Protein AF-A0A9E3X719-F1 (afdb_monomer)

Solvent-accessible surface area (backbone atoms only — not comparable to full-atom values): 7844 Å² total; per-residue (Å²): 136,85,79,84,73,77,93,54,95,76,84,86,70,83,66,86,71,66,89,87,54,53,45,69,56,48,31,53,36,50,44,72,42,46,66,85,42,54,70,60,51,52,53,52,46,70,30,69,60,45,81,43,77,72,56,44,73,46,47,64,95,74,64,54,69,56,98,89,35,47,75,89,34,65,38,70,50,57,53,50,29,50,51,50,52,47,58,76,64,28,88,38,48,78,41,71,63,77,95,73,57,61,52,8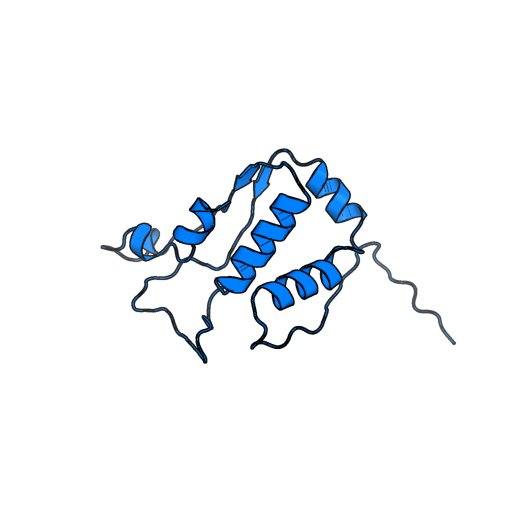0,79,36,87,96,51,48,66,86,54,20,47,68,50,61,69,61,63,73,76,111

Structure (mmCIF, N/CA/C/O backbone):
data_AF-A0A9E3X719-F1
#
_entry.id   AF-A0A9E3X719-F1
#
loop_
_atom_site.group_PDB
_atom_site.id
_atom_site.type_symbol
_atom_site.label_atom_id
_atom_site.label_alt_id
_atom_site.label_comp_id
_atom_site.label_asym_id
_atom_site.label_entity_id
_atom_site.label_seq_id
_atom_site.pdbx_PDB_ins_code
_atom_site.Cartn_x
_atom_site.Cartn_y
_atom_site.Cartn_z
_atom_site.occupancy
_atom_site.B_iso_or_equiv
_atom_site.auth_seq_id
_atom_site.auth_comp_id
_atom_site.auth_asym_id
_atom_site.auth_atom_id
_atom_site.pdbx_PDB_model_num
ATOM 1 N N . MET A 1 1 ? 3.246 -30.044 30.472 1.00 47.53 1 MET A N 1
ATOM 2 C CA . MET A 1 1 ? 3.113 -29.215 29.255 1.00 47.53 1 MET A CA 1
ATOM 3 C C . MET A 1 1 ? 3.290 -27.766 29.660 1.00 47.53 1 MET A C 1
ATOM 5 O O . MET A 1 1 ? 2.472 -27.260 30.415 1.00 47.53 1 MET A O 1
ATOM 9 N N . THR A 1 2 ? 4.385 -27.132 29.256 1.00 50.25 2 THR A N 1
ATOM 10 C CA . THR A 1 2 ? 4.694 -25.742 29.618 1.00 50.25 2 THR A CA 1
ATOM 11 C C . THR A 1 2 ? 4.002 -24.821 28.620 1.00 50.25 2 THR A C 1
ATOM 13 O O . THR A 1 2 ? 4.319 -24.842 27.433 1.00 50.25 2 THR A O 1
ATOM 16 N N . THR A 1 3 ? 3.016 -24.053 29.071 1.00 57.91 3 THR A N 1
ATOM 17 C CA . THR A 1 3 ? 2.327 -23.066 28.235 1.00 57.91 3 THR A CA 1
ATOM 18 C C . THR A 1 3 ? 3.266 -21.896 27.961 1.00 57.91 3 THR A C 1
ATOM 20 O O . THR A 1 3 ? 3.733 -21.241 28.892 1.00 57.91 3 THR A O 1
ATOM 23 N N . TYR A 1 4 ? 3.560 -21.638 26.687 1.00 75.88 4 TYR A N 1
ATOM 24 C CA . TYR A 1 4 ? 4.275 -20.437 26.270 1.00 75.88 4 TYR A CA 1
ATOM 25 C C . TYR A 1 4 ? 3.383 -19.217 26.507 1.00 75.88 4 TYR A C 1
ATOM 27 O O . TYR A 1 4 ? 2.348 -19.065 25.860 1.00 75.88 4 TYR A O 1
ATOM 35 N N . THR A 1 5 ? 3.794 -18.346 27.424 1.00 68.94 5 THR A N 1
ATOM 36 C CA . THR A 1 5 ? 3.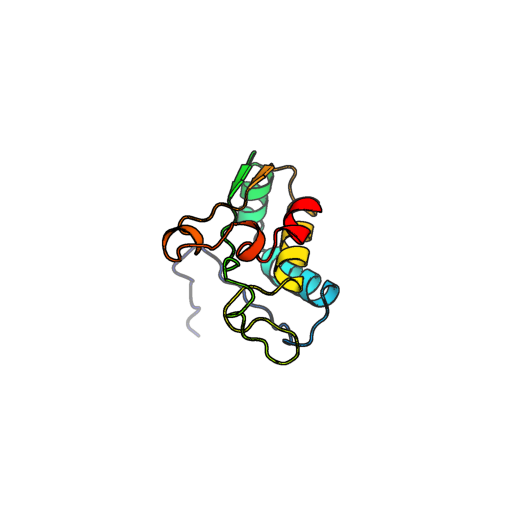186 -17.026 27.595 1.00 68.94 5 THR A CA 1
ATOM 37 C C . THR A 1 5 ? 3.938 -16.044 26.694 1.00 68.94 5 THR A C 1
ATOM 39 O O . THR A 1 5 ? 5.138 -15.836 26.907 1.00 68.94 5 THR A O 1
ATOM 42 N N . PRO A 1 6 ? 3.292 -15.439 25.682 1.00 66.94 6 PRO A N 1
ATOM 43 C CA . PRO A 1 6 ? 3.941 -14.439 24.845 1.00 66.94 6 PRO A CA 1
ATOM 44 C C . PRO A 1 6 ? 4.441 -13.276 25.707 1.00 66.94 6 PRO A C 1
ATOM 46 O O . PRO A 1 6 ? 3.675 -12.677 26.458 1.00 66.94 6 PRO A O 1
ATOM 49 N N . LYS A 1 7 ? 5.731 -12.942 25.595 1.00 72.94 7 LYS A N 1
ATOM 50 C CA . LYS A 1 7 ? 6.353 -11.830 26.341 1.00 72.94 7 LYS A CA 1
ATOM 51 C C . LYS A 1 7 ? 5.880 -10.442 25.891 1.00 72.94 7 LYS A C 1
ATOM 53 O O . LYS A 1 7 ? 6.175 -9.463 26.567 1.00 72.94 7 LYS A O 1
ATOM 58 N N . SER A 1 8 ? 5.203 -10.338 24.748 1.00 77.94 8 SER A N 1
ATOM 59 C CA . SER A 1 8 ? 4.798 -9.066 24.154 1.00 77.94 8 SER A CA 1
ATOM 60 C C . SER A 1 8 ? 3.289 -9.025 23.907 1.00 77.94 8 SER A C 1
ATOM 62 O O . SER A 1 8 ? 2.745 -10.014 23.413 1.00 77.94 8 SER A O 1
ATOM 64 N N . PRO A 1 9 ? 2.615 -7.890 24.182 1.00 79.12 9 PRO A N 1
ATOM 65 C CA . PRO A 1 9 ? 1.221 -7.694 23.790 1.00 79.12 9 PRO A CA 1
ATOM 66 C C . PRO A 1 9 ? 1.056 -7.527 22.269 1.00 79.12 9 PRO A C 1
ATOM 68 O O . PRO A 1 9 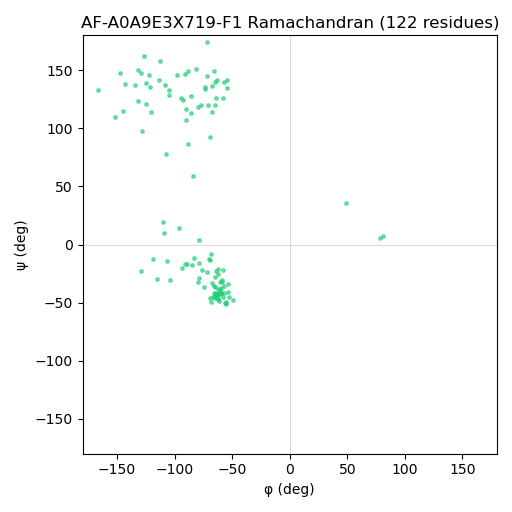? -0.066 -7.586 21.763 1.00 79.12 9 PRO A O 1
ATOM 71 N N . TYR A 1 10 ? 2.151 -7.320 21.525 1.00 81.75 10 TYR A N 1
ATOM 72 C CA . TYR A 1 10 ? 2.107 -7.149 20.078 1.00 81.75 10 TYR A CA 1
ATOM 73 C C . TYR A 1 10 ? 1.835 -8.475 19.366 1.00 81.75 10 TYR A C 1
ATOM 75 O O . TYR A 1 10 ? 2.428 -9.511 19.667 1.00 81.75 10 TYR A O 1
ATOM 83 N N . LYS A 1 11 ? 0.937 -8.423 18.380 1.00 82.94 11 LYS A N 1
ATOM 84 C CA . LYS A 1 11 ? 0.525 -9.577 17.579 1.00 82.94 11 LYS A CA 1
ATOM 85 C C . LYS A 1 11 ? 1.162 -9.496 16.200 1.00 82.94 11 LYS A C 1
ATOM 87 O O . LYS A 1 11 ? 1.017 -8.492 15.509 1.00 82.94 11 LYS A O 1
ATOM 92 N N . VAL A 1 12 ? 1.804 -10.583 15.783 1.00 86.94 12 VAL A N 1
ATOM 93 C CA . VAL A 1 12 ? 2.247 -10.785 14.400 1.00 86.94 12 VAL A CA 1
ATOM 94 C C . VAL A 1 12 ? 1.306 -11.786 13.754 1.00 86.94 12 VAL A C 1
ATOM 96 O O . VAL A 1 12 ? 0.977 -12.812 14.350 1.00 86.94 12 VAL A O 1
ATOM 99 N N . ARG A 1 13 ? 0.843 -11.480 12.543 1.00 92.06 13 ARG A N 1
ATOM 100 C CA . ARG A 1 13 ? -0.028 -12.365 11.774 1.00 92.06 13 ARG A CA 1
ATOM 101 C C . ARG A 1 13 ? 0.464 -12.440 10.342 1.00 92.06 13 ARG A C 1
ATOM 103 O O . ARG A 1 13 ? 0.801 -11.424 9.745 1.00 92.06 13 ARG A O 1
ATOM 110 N N . ALA A 1 14 ? 0.462 -13.651 9.814 1.00 94.06 14 ALA A N 1
ATOM 111 C CA . ALA A 1 14 ? 0.716 -13.940 8.418 1.00 94.06 14 ALA A CA 1
ATOM 112 C C . ALA A 1 14 ? -0.410 -14.840 7.914 1.00 94.06 14 ALA A C 1
ATOM 114 O O . ALA A 1 14 ? -0.972 -15.632 8.673 1.00 94.06 14 ALA A O 1
ATOM 115 N N . VAL A 1 15 ? -0.750 -14.697 6.641 1.00 96.88 15 VAL A N 1
ATOM 116 C CA . VAL A 1 15 ? -1.679 -15.587 5.952 1.00 96.88 15 VAL A CA 1
ATOM 117 C C . VAL A 1 15 ? -1.047 -15.993 4.636 1.00 96.88 15 VAL A C 1
ATOM 119 O O . VAL A 1 15 ? -0.289 -15.226 4.043 1.00 96.88 15 VAL A O 1
ATOM 122 N N . GLU A 1 16 ? -1.375 -17.188 4.170 1.00 97.31 16 GLU A N 1
ATOM 123 C CA . GLU A 1 16 ? -0.991 -17.604 2.832 1.00 97.31 16 GLU A CA 1
ATOM 124 C C . GLU A 1 16 ? -1.745 -16.776 1.777 1.00 97.31 16 GLU A C 1
ATOM 126 O O . GLU A 1 16 ? -2.954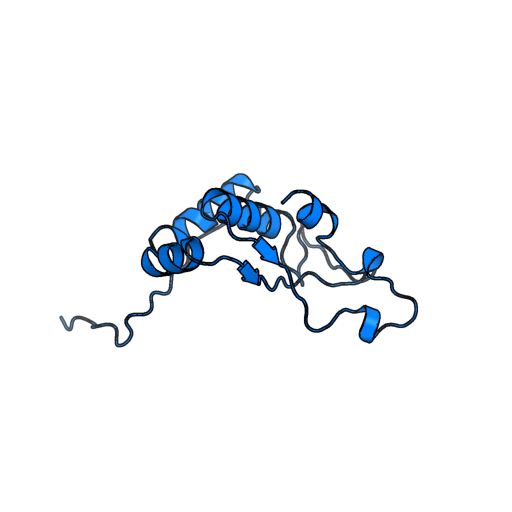 -16.527 1.889 1.00 97.31 16 GLU A O 1
ATOM 131 N N . CYS A 1 17 ? -1.015 -16.350 0.746 1.00 96.38 17 CYS A N 1
ATOM 132 C CA . CYS A 1 17 ? -1.550 -15.738 -0.462 1.00 96.38 17 CYS A CA 1
ATOM 133 C C . CYS A 1 17 ? -0.685 -16.173 -1.646 1.00 96.38 17 CYS A C 1
ATOM 135 O O . CYS A 1 17 ? 0.490 -15.817 -1.726 1.00 96.38 17 CYS A O 1
ATOM 137 N N . HIS A 1 18 ? -1.263 -16.935 -2.572 1.00 94.44 18 HIS A N 1
ATOM 138 C CA . HIS A 1 18 ? -0.537 -17.407 -3.745 1.00 94.44 18 HIS A CA 1
ATOM 139 C C . HIS A 1 18 ? -0.135 -16.221 -4.640 1.00 94.44 18 HIS A C 1
ATOM 141 O O . HIS A 1 18 ? -0.931 -15.305 -4.848 1.00 94.44 18 HIS A O 1
ATOM 147 N N . TYR A 1 19 ? 1.069 -16.224 -5.214 1.00 90.50 19 TYR A N 1
ATOM 148 C CA . TYR A 1 19 ? 1.580 -15.062 -5.961 1.00 90.50 19 TYR A CA 1
ATOM 149 C C . TYR A 1 19 ? 0.779 -14.751 -7.241 1.00 90.50 19 TYR A C 1
ATOM 151 O O . TYR A 1 19 ? 0.644 -13.592 -7.616 1.00 90.50 19 TYR A O 1
ATOM 159 N N . ARG A 1 20 ? 0.161 -15.771 -7.856 1.00 91.69 20 ARG A N 1
ATOM 160 C CA . ARG A 1 20 ? -0.754 -15.627 -9.012 1.00 91.69 20 ARG A CA 1
ATOM 161 C C . ARG A 1 20 ? -2.174 -15.164 -8.651 1.00 91.69 20 ARG A C 1
ATOM 163 O O . ARG A 1 20 ? -3.044 -15.127 -9.519 1.00 91.69 20 ARG A O 1
ATOM 170 N N . THR A 1 21 ? -2.440 -14.852 -7.384 1.00 94.62 21 THR A N 1
ATOM 171 C CA . THR A 1 21 ? -3.771 -14.416 -6.942 1.00 94.62 21 THR A CA 1
ATOM 172 C C . THR A 1 21 ? -4.159 -13.103 -7.626 1.00 94.62 21 THR A C 1
ATOM 174 O O . THR A 1 21 ? -3.330 -12.218 -7.859 1.00 94.62 21 THR A O 1
ATOM 177 N N . ASN A 1 22 ? -5.436 -12.979 -7.987 1.00 94.69 22 ASN A N 1
ATOM 178 C C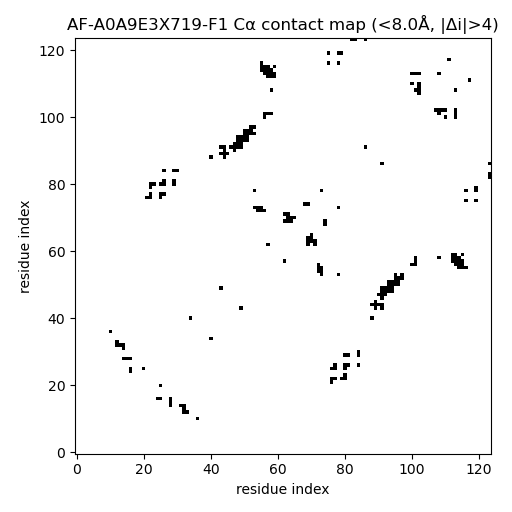A . ASN A 1 22 ? -5.973 -11.729 -8.509 1.00 94.69 22 ASN A CA 1
ATOM 179 C C . ASN A 1 22 ? -6.101 -10.672 -7.395 1.00 94.69 22 ASN A C 1
ATOM 181 O O . ASN A 1 22 ? -5.873 -10.935 -6.217 1.00 94.69 22 ASN A O 1
ATOM 185 N N . GLU A 1 23 ? -6.472 -9.453 -7.762 1.00 95.38 23 GLU A N 1
ATOM 186 C CA . GLU A 1 23 ? -6.585 -8.360 -6.797 1.00 95.38 23 GLU A CA 1
ATOM 187 C C . GLU A 1 23 ? -7.599 -8.632 -5.679 1.00 95.38 23 GLU A C 1
ATOM 189 O O . GLU A 1 23 ? -7.293 -8.391 -4.512 1.00 95.38 23 GLU A O 1
ATOM 194 N N . GLN A 1 24 ? -8.768 -9.198 -6.006 1.00 98.00 24 GLN A N 1
ATOM 195 C CA . GLN A 1 24 ? -9.783 -9.525 -5.002 1.00 98.00 24 GLN A CA 1
ATOM 196 C C . GLN A 1 24 ? -9.257 -10.544 -3.985 1.00 98.00 24 GLN A C 1
ATOM 198 O O . GLN A 1 24 ? -9.454 -10.375 -2.785 1.00 98.00 24 GLN A O 1
ATOM 203 N N . GLY A 1 25 ? -8.548 -11.581 -4.432 1.00 98.31 25 GLY A N 1
ATOM 204 C CA . GLY A 1 25 ? -7.967 -12.563 -3.523 1.00 98.31 25 GLY A CA 1
ATOM 205 C C . GLY A 1 25 ? -6.842 -11.982 -2.657 1.00 98.31 25 GLY A C 1
ATOM 206 O O . G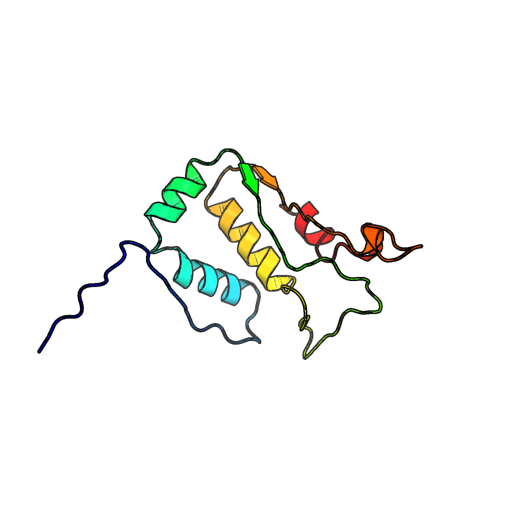LY A 1 25 ? -6.731 -12.362 -1.490 1.00 98.31 25 GLY A O 1
ATOM 207 N N . ILE A 1 26 ? -6.064 -11.020 -3.174 1.00 97.88 26 ILE A N 1
ATOM 208 C CA . ILE A 1 26 ? -5.088 -10.262 -2.371 1.00 97.88 26 ILE A CA 1
ATOM 209 C C . ILE A 1 26 ? -5.812 -9.419 -1.317 1.00 97.88 26 ILE A C 1
ATOM 211 O O . ILE A 1 26 ? -5.423 -9.449 -0.153 1.00 97.88 26 ILE A O 1
ATOM 215 N N . TYR A 1 27 ? -6.880 -8.709 -1.686 1.00 98.56 27 TYR A N 1
ATOM 216 C CA . TYR A 1 27 ? -7.700 -7.938 -0.749 1.00 98.56 27 TYR A CA 1
ATOM 217 C C . TYR A 1 27 ? -8.271 -8.825 0.370 1.00 98.56 27 TYR A C 1
ATOM 219 O O . TYR A 1 27 ? -8.144 -8.488 1.548 1.00 98.56 27 TYR A O 1
ATOM 227 N N . GLU A 1 28 ? -8.810 -10.002 0.037 1.00 98.62 28 GLU A N 1
ATOM 228 C CA . GLU A 1 28 ? -9.291 -10.940 1.056 1.00 98.62 28 GLU A CA 1
ATOM 229 C C . GLU A 1 28 ? -8.151 -11.480 1.928 1.00 98.62 28 GLU A C 1
ATOM 231 O O . GLU A 1 28 ? -8.336 -11.682 3.128 1.00 98.62 28 GLU A O 1
ATOM 236 N N . ALA A 1 29 ? -6.958 -11.705 1.369 1.00 98.50 29 ALA A N 1
ATOM 237 C CA . ALA A 1 29 ? -5.792 -12.092 2.160 1.00 98.50 29 ALA A CA 1
ATOM 238 C C . ALA A 1 29 ? -5.377 -10.980 3.134 1.00 98.50 29 ALA A C 1
ATOM 240 O O . ALA A 1 29 ? -5.179 -11.254 4.319 1.00 98.50 29 ALA A O 1
ATOM 241 N N . LEU A 1 30 ? -5.325 -9.726 2.675 1.00 98.06 30 LEU A N 1
ATOM 242 C CA . LEU A 1 30 ? -5.053 -8.570 3.528 1.00 98.06 30 LEU A CA 1
ATOM 243 C C . LEU A 1 30 ? -6.065 -8.500 4.673 1.00 98.06 30 LEU A C 1
ATOM 245 O O . LEU A 1 30 ? -5.655 -8.501 5.830 1.00 98.06 30 LEU A O 1
ATOM 249 N N . LYS A 1 31 ? -7.368 -8.583 4.381 1.00 98.12 31 LYS A N 1
ATOM 250 C CA . LYS A 1 31 ? -8.423 -8.634 5.407 1.00 98.12 31 LYS A CA 1
ATOM 251 C C . LYS A 1 31 ? -8.230 -9.761 6.402 1.00 98.12 31 LYS A C 1
ATOM 253 O O . LYS A 1 31 ? -8.179 -9.504 7.602 1.00 98.12 31 LYS A O 1
ATOM 258 N N . ARG A 1 32 ? -8.031 -11.000 5.939 1.00 97.75 32 ARG A N 1
ATOM 259 C CA . ARG A 1 32 ? -7.775 -12.139 6.836 1.00 97.75 32 ARG A CA 1
ATOM 260 C C . ARG A 1 32 ? -6.564 -11.905 7.731 1.00 97.75 32 ARG A C 1
ATOM 262 O O . ARG A 1 32 ? -6.590 -12.351 8.878 1.00 97.75 32 ARG A O 1
ATOM 269 N N . ALA A 1 33 ? -5.523 -11.229 7.242 1.00 97.12 33 ALA A N 1
ATOM 270 C CA . ALA A 1 33 ? -4.327 -10.900 8.013 1.00 97.12 33 ALA A CA 1
ATOM 271 C C . ALA A 1 33 ? -4.565 -9.770 9.027 1.00 97.12 33 ALA A C 1
ATOM 273 O O . ALA A 1 33 ? -4.049 -9.833 10.147 1.00 97.12 33 ALA A O 1
ATOM 274 N N . THR A 1 34 ? -5.380 -8.775 8.677 1.00 96.81 34 THR A N 1
ATOM 275 C CA . THR A 1 34 ? -5.504 -7.541 9.457 1.00 96.81 34 THR A CA 1
ATOM 276 C C . THR A 1 34 ? -6.766 -7.442 10.303 1.00 96.81 34 THR A C 1
ATOM 278 O O . THR A 1 34 ? -6.707 -6.800 11.340 1.00 96.81 34 THR A O 1
ATOM 281 N N . ASP A 1 35 ? -7.906 -8.024 9.921 1.00 96.56 35 ASP A N 1
ATOM 282 C CA . ASP A 1 35 ? -9.198 -7.842 10.618 1.00 96.56 35 ASP A CA 1
ATOM 283 C C . ASP A 1 35 ? -9.127 -8.155 12.134 1.00 96.56 35 ASP A C 1
ATOM 285 O O . ASP A 1 35 ? -9.637 -7.367 12.930 1.00 96.56 35 ASP A O 1
ATOM 289 N N . PRO A 1 36 ? -8.419 -9.210 12.585 1.00 95.19 36 PRO A N 1
ATOM 290 C CA . PRO A 1 36 ? -8.205 -9.483 14.012 1.00 95.19 36 PRO A CA 1
ATOM 291 C C . PRO A 1 36 ? -7.307 -8.488 14.769 1.00 95.19 36 PRO A C 1
ATOM 293 O O . PRO A 1 36 ? -7.185 -8.594 15.991 1.00 95.19 36 PRO A O 1
ATOM 296 N N . LEU A 1 37 ? -6.650 -7.543 14.089 1.00 93.44 37 LEU A N 1
ATOM 297 C CA . LEU A 1 37 ? -5.808 -6.505 14.700 1.00 93.44 37 LEU A CA 1
ATOM 298 C C . LEU A 1 37 ? -6.671 -5.321 15.165 1.00 93.44 37 LEU A C 1
ATOM 300 O O . LEU A 1 37 ? -6.503 -4.187 14.719 1.00 93.44 37 LEU A O 1
ATOM 304 N N . THR A 1 38 ? -7.629 -5.597 16.049 1.00 93.19 38 THR A N 1
ATOM 305 C CA . THR A 1 38 ? -8.680 -4.648 16.449 1.00 93.19 38 THR A CA 1
ATOM 306 C C . THR A 1 38 ? -8.131 -3.339 17.017 1.00 93.19 38 THR A C 1
ATOM 308 O O . THR A 1 38 ? -8.612 -2.272 16.645 1.00 93.19 38 THR A O 1
ATOM 311 N N . GLU A 1 39 ? -7.090 -3.395 17.851 1.00 93.19 39 GLU A N 1
ATOM 312 C CA . GLU A 1 39 ? -6.444 -2.203 18.417 1.00 93.19 39 GLU A CA 1
ATOM 313 C C . GLU A 1 39 ? -5.775 -1.339 17.335 1.00 93.19 39 GLU A C 1
ATOM 315 O O . GLU A 1 39 ? -5.933 -0.118 17.319 1.00 93.19 39 GLU A O 1
ATOM 320 N N . THR A 1 40 ? -5.068 -1.962 16.387 1.00 94.50 40 THR A N 1
ATOM 321 C CA . THR A 1 40 ? -4.460 -1.254 15.254 1.00 94.50 40 THR A CA 1
ATOM 322 C C . THR A 1 40 ? -5.533 -0.594 14.397 1.00 94.50 40 THR A C 1
ATOM 324 O O . THR A 1 40 ? -5.416 0.589 14.088 1.00 94.50 40 THR A O 1
ATOM 327 N N . TRP A 1 41 ? -6.608 -1.317 14.067 1.00 96.88 41 TRP A N 1
ATOM 328 C CA . TRP A 1 41 ? -7.719 -0.755 13.300 1.00 96.88 41 TRP A CA 1
ATOM 329 C C . TRP A 1 41 ? -8.417 0.393 14.016 1.00 96.88 41 TRP A C 1
ATOM 331 O O . TRP A 1 41 ? -8.787 1.367 13.372 1.00 96.88 41 TRP A O 1
ATOM 341 N N . GLU A 1 42 ? -8.587 0.307 15.333 1.00 97.31 42 GLU A N 1
ATOM 342 C CA . GLU A 1 42 ? -9.156 1.390 16.135 1.00 97.31 42 GLU A CA 1
ATOM 343 C C . GLU A 1 42 ? -8.276 2.647 16.099 1.00 97.31 42 GLU A C 1
ATOM 345 O O . GLU A 1 42 ? -8.780 3.756 15.921 1.00 97.31 42 GLU A O 1
ATOM 350 N N . ARG A 1 43 ? -6.951 2.487 16.201 1.00 96.56 43 ARG A N 1
ATOM 351 C CA . ARG A 1 43 ? -5.998 3.601 16.082 1.00 96.56 43 ARG A CA 1
ATOM 352 C C . ARG A 1 43 ? -6.010 4.223 14.687 1.00 96.56 43 ARG A C 1
ATOM 354 O O . ARG A 1 43 ? -6.013 5.445 14.583 1.00 96.56 43 ARG A O 1
ATOM 361 N N . LEU A 1 44 ? -6.037 3.401 13.636 1.00 98.00 44 LEU A N 1
ATOM 362 C CA . LEU A 1 44 ? -6.099 3.874 12.250 1.00 98.00 44 LEU A CA 1
ATOM 363 C C . LEU A 1 44 ? -7.421 4.597 11.958 1.00 98.00 44 LEU A C 1
ATOM 365 O O . LEU A 1 44 ? -7.394 5.664 11.360 1.00 98.00 44 LEU A O 1
ATOM 369 N N . ARG A 1 45 ? -8.560 4.088 12.450 1.00 98.31 45 ARG A N 1
ATOM 370 C CA . ARG A 1 45 ? -9.877 4.741 12.310 1.00 98.31 45 ARG A CA 1
ATOM 371 C C . ARG A 1 45 ? -9.947 6.127 12.943 1.00 98.31 45 ARG A C 1
ATOM 373 O O . ARG A 1 45 ? -10.660 6.988 12.448 1.00 98.31 45 ARG A O 1
ATOM 380 N N . LYS A 1 46 ? -9.209 6.348 14.031 1.00 98.31 46 LYS A N 1
ATOM 381 C CA . LYS A 1 46 ? -9.125 7.647 14.715 1.00 98.31 46 LYS A CA 1
ATOM 382 C C . LYS A 1 46 ? -8.121 8.610 14.078 1.00 98.31 46 LYS A C 1
ATOM 384 O O . LYS A 1 46 ? -8.088 9.783 14.452 1.00 98.31 46 LYS A O 1
ATOM 389 N N . ALA A 1 47 ? -7.272 8.136 13.168 1.00 98.50 47 ALA A N 1
ATOM 390 C CA . ALA A 1 47 ? -6.269 8.973 12.532 1.00 98.50 47 ALA A CA 1
ATOM 391 C C . ALA A 1 47 ? -6.926 9.914 11.517 1.00 98.50 47 ALA A C 1
ATOM 393 O O . ALA A 1 47 ? -7.726 9.495 10.690 1.00 98.50 47 ALA A O 1
ATOM 394 N N . LYS A 1 48 ? -6.543 11.195 11.545 1.00 98.38 48 LYS A N 1
ATOM 395 C CA . LYS A 1 48 ? -6.968 12.166 10.522 1.00 98.38 48 LYS A CA 1
ATOM 396 C C . LYS A 1 48 ? -6.169 12.029 9.225 1.00 98.38 48 LYS A C 1
ATOM 398 O O . LYS A 1 48 ? -6.674 12.344 8.157 1.00 98.38 48 LYS A O 1
ATOM 403 N N . ARG A 1 49 ? -4.918 11.574 9.334 1.00 98.31 49 ARG A N 1
ATOM 404 C CA . ARG A 1 49 ? -3.984 11.388 8.222 1.00 98.31 49 ARG A CA 1
ATOM 405 C C . ARG A 1 49 ? -3.143 10.138 8.459 1.00 98.31 49 ARG A C 1
ATOM 407 O O . ARG A 1 49 ? -2.687 9.917 9.582 1.00 98.31 49 ARG A O 1
ATOM 414 N N . ILE A 1 50 ? -2.923 9.349 7.412 1.00 98.06 50 ILE A N 1
ATOM 415 C CA . ILE A 1 50 ? -2.105 8.132 7.432 1.00 98.06 50 ILE A CA 1
ATOM 416 C C . ILE A 1 50 ? -1.026 8.250 6.354 1.00 98.06 50 ILE A C 1
ATOM 418 O O . ILE A 1 50 ? -1.332 8.391 5.173 1.00 98.06 50 ILE A O 1
ATOM 422 N N . GLY A 1 51 ? 0.239 8.175 6.775 1.00 96.69 51 GLY A N 1
ATOM 423 C CA . GLY A 1 51 ? 1.386 8.073 5.874 1.00 96.69 51 GLY A CA 1
ATOM 424 C C . GLY A 1 51 ? 1.660 6.624 5.481 1.00 96.69 51 GLY A C 1
ATOM 425 O O . GLY A 1 51 ? 1.801 5.769 6.354 1.00 96.69 51 GLY A O 1
ATOM 426 N N . ILE A 1 52 ? 1.754 6.352 4.181 1.00 95.94 52 ILE A N 1
ATOM 427 C CA . ILE A 1 52 ? 1.978 5.018 3.621 1.00 95.94 52 ILE A CA 1
ATOM 428 C C . ILE A 1 52 ? 3.264 5.022 2.803 1.00 95.94 52 ILE A C 1
ATOM 430 O O . ILE A 1 52 ? 3.341 5.635 1.744 1.00 95.94 52 ILE A O 1
ATOM 434 N N . LYS A 1 53 ? 4.269 4.275 3.256 1.00 94.25 53 LYS A N 1
ATOM 435 C CA . LYS A 1 53 ? 5.495 4.077 2.484 1.00 94.25 53 LYS A CA 1
ATOM 436 C C . LYS A 1 53 ? 5.335 2.853 1.590 1.00 94.25 53 LYS A C 1
ATOM 438 O O . LYS A 1 53 ? 5.421 1.721 2.068 1.00 94.25 53 LYS A O 1
ATOM 443 N N . PHE A 1 54 ? 5.178 3.061 0.287 1.00 94.00 54 PHE A N 1
ATOM 444 C CA . PHE A 1 54 ? 5.312 1.982 -0.691 1.00 94.00 54 PHE A CA 1
ATOM 445 C C . PHE A 1 54 ? 6.765 1.847 -1.154 1.00 94.00 54 PHE A C 1
ATOM 447 O O . PHE A 1 54 ? 7.517 2.813 -1.207 1.00 94.00 54 PHE A O 1
ATOM 454 N N . ASN A 1 55 ? 7.202 0.638 -1.502 1.00 91.75 55 ASN A N 1
ATOM 455 C CA . ASN A 1 55 ? 8.394 0.492 -2.336 1.00 91.75 55 ASN A CA 1
ATOM 456 C C . ASN A 1 55 ? 7.945 0.532 -3.793 1.00 91.75 55 ASN A C 1
ATOM 458 O O . ASN A 1 55 ? 7.607 -0.515 -4.337 1.00 91.75 55 ASN A O 1
ATOM 462 N N . HIS A 1 56 ? 7.825 1.730 -4.365 1.00 90.75 56 HIS A N 1
ATOM 463 C CA . HIS A 1 56 ? 7.220 1.916 -5.686 1.00 90.75 56 HIS A CA 1
ATOM 464 C C . HIS A 1 56 ? 8.076 2.733 -6.646 1.00 90.75 56 HIS A C 1
ATOM 466 O O . HIS A 1 56 ? 7.892 2.609 -7.848 1.00 90.75 56 HIS A O 1
ATOM 472 N N . ASP A 1 57 ? 8.992 3.567 -6.174 1.00 92.00 57 ASP A N 1
ATOM 473 C CA . ASP A 1 57 ? 9.729 4.452 -7.062 1.00 92.00 57 ASP A CA 1
ATOM 474 C C . ASP A 1 57 ? 10.839 3.710 -7.832 1.00 92.00 57 ASP A C 1
ATOM 476 O O . ASP A 1 57 ? 11.709 3.062 -7.244 1.00 92.00 57 ASP A O 1
ATOM 480 N N . LYS A 1 58 ? 10.754 3.731 -9.169 1.00 90.88 58 LYS A N 1
ATOM 481 C CA . LYS A 1 58 ? 11.713 3.090 -10.084 1.00 90.88 58 LYS A CA 1
ATOM 482 C C . LYS A 1 58 ? 11.502 3.576 -11.514 1.00 90.88 58 LYS A C 1
ATOM 484 O O . LYS A 1 58 ? 10.383 3.518 -12.031 1.00 90.88 58 LYS A O 1
ATOM 489 N N . GLU A 1 59 ? 12.584 3.949 -12.190 1.00 88.38 59 GLU A N 1
ATOM 490 C CA . GLU A 1 59 ? 12.571 4.255 -13.626 1.00 88.38 59 GLU A CA 1
ATOM 491 C C . GLU A 1 59 ? 11.988 3.107 -14.460 1.00 88.38 59 GLU A C 1
ATOM 493 O O . GLU A 1 59 ? 12.396 1.954 -14.302 1.00 88.38 59 GLU A O 1
ATOM 498 N N . ILE A 1 60 ? 11.107 3.433 -15.411 1.00 87.06 60 ILE A N 1
ATOM 499 C CA . ILE A 1 60 ? 10.435 2.456 -16.289 1.00 87.06 60 ILE A CA 1
ATOM 500 C C . ILE A 1 60 ? 11.419 1.462 -16.927 1.00 87.06 60 ILE A C 1
ATOM 502 O O . ILE A 1 60 ? 11.194 0.256 -16.850 1.00 87.06 60 ILE A O 1
ATOM 506 N N . LYS A 1 61 ? 12.535 1.946 -17.493 1.00 87.06 61 LYS A N 1
ATOM 507 C CA . LYS A 1 61 ? 13.539 1.108 -18.182 1.00 87.06 61 LYS A CA 1
ATOM 508 C C . LYS A 1 61 ? 14.218 0.066 -17.282 1.00 87.06 61 LYS A C 1
ATOM 510 O O . LYS A 1 61 ? 14.757 -0.908 -17.788 1.00 87.06 61 LYS A O 1
ATOM 515 N N . ASN A 1 62 ? 14.195 0.274 -15.965 1.00 88.25 62 ASN A N 1
ATOM 516 C CA . ASN A 1 62 ? 14.886 -0.555 -14.978 1.00 88.25 62 ASN A CA 1
ATOM 517 C C . ASN A 1 62 ? 13.921 -1.397 -14.125 1.00 88.25 62 ASN A C 1
ATOM 519 O O . ASN A 1 62 ? 14.338 -1.979 -13.120 1.00 88.25 62 ASN A O 1
ATOM 523 N N . ARG A 1 63 ? 12.633 -1.447 -14.482 1.00 90.25 63 ARG A N 1
ATOM 524 C CA . ARG A 1 63 ? 11.635 -2.279 -13.802 1.00 90.25 63 ARG A CA 1
ATOM 525 C C . ARG A 1 63 ? 11.744 -3.724 -14.280 1.00 90.25 63 ARG A C 1
ATOM 527 O O . ARG A 1 63 ? 11.521 -4.016 -15.451 1.00 90.25 63 ARG A O 1
ATOM 534 N N . ILE A 1 64 ? 12.053 -4.632 -13.356 1.00 91.31 64 ILE A N 1
ATOM 535 C CA . ILE A 1 64 ? 12.153 -6.068 -13.642 1.00 91.31 64 ILE A CA 1
ATOM 536 C C . ILE A 1 64 ? 10.824 -6.751 -13.322 1.00 91.31 64 ILE A C 1
ATOM 538 O O . ILE A 1 64 ? 10.320 -6.648 -12.198 1.00 91.31 64 ILE A O 1
ATOM 542 N N . TYR A 1 65 ? 10.292 -7.478 -14.307 1.00 90.62 65 TYR A N 1
ATOM 543 C CA . TYR A 1 65 ? 9.046 -8.228 -14.192 1.00 90.62 65 TYR A CA 1
ATOM 544 C C . TYR A 1 65 ? 9.286 -9.736 -14.265 1.00 90.62 65 TYR A C 1
ATOM 546 O O . TYR A 1 65 ? 10.071 -10.214 -15.080 1.00 90.62 65 TYR A O 1
ATOM 554 N N . PHE A 1 66 ? 8.545 -10.486 -13.456 1.00 89.56 66 PHE A N 1
ATOM 555 C CA . PHE A 1 66 ? 8.433 -11.938 -13.541 1.00 89.56 66 PHE A CA 1
ATOM 556 C C . PHE A 1 66 ? 6.961 -12.328 -13.492 1.00 89.56 66 PHE A C 1
ATOM 558 O O . PHE A 1 66 ? 6.244 -11.918 -12.582 1.00 89.56 66 PHE A O 1
ATOM 565 N N . GLU A 1 67 ? 6.497 -13.058 -14.509 1.00 89.19 67 GLU A N 1
ATOM 566 C CA . GLU A 1 67 ? 5.082 -13.427 -14.682 1.00 89.19 67 GLU A CA 1
ATOM 567 C C . GLU A 1 67 ? 4.104 -12.237 -14.528 1.00 89.19 67 GLU A C 1
ATOM 569 O O . GLU A 1 67 ? 3.007 -12.371 -13.995 1.00 89.19 67 GLU A O 1
ATOM 574 N N . GLY A 1 68 ? 4.505 -11.040 -14.976 1.00 84.19 68 GLY A N 1
ATOM 575 C CA . GLY A 1 68 ? 3.688 -9.822 -14.877 1.00 84.19 68 GLY A CA 1
ATOM 576 C C . GLY A 1 68 ? 3.723 -9.117 -13.514 1.00 84.19 68 GLY A C 1
ATOM 577 O O . GLY A 1 68 ? 3.000 -8.143 -13.315 1.00 84.19 68 GLY A O 1
ATOM 578 N N . HIS A 1 69 ? 4.575 -9.557 -12.585 1.00 85.56 69 HIS A N 1
ATOM 579 C CA . HIS A 1 69 ? 4.776 -8.933 -11.276 1.00 85.56 69 HIS A CA 1
ATOM 580 C C . HIS A 1 69 ? 6.132 -8.228 -11.196 1.00 85.56 69 HIS A C 1
ATOM 582 O O . HIS A 1 69 ? 7.144 -8.785 -11.617 1.00 85.56 69 HIS A O 1
ATOM 588 N N . LEU A 1 70 ? 6.167 -7.026 -10.614 1.00 89.31 70 LEU A N 1
ATOM 589 C CA . LEU A 1 70 ? 7.423 -6.359 -10.265 1.00 89.31 70 LEU A CA 1
ATOM 590 C C . LEU A 1 70 ? 8.158 -7.180 -9.201 1.00 89.31 70 LEU A C 1
ATOM 592 O O . LEU A 1 70 ? 7.589 -7.474 -8.154 1.00 89.31 70 LEU A O 1
ATOM 596 N N . GLN A 1 71 ? 9.420 -7.529 -9.453 1.00 87.88 71 GLN A N 1
ATOM 597 C CA . GLN A 1 71 ? 10.220 -8.292 -8.484 1.00 87.88 71 GLN A CA 1
ATOM 598 C C . GLN A 1 71 ? 10.795 -7.417 -7.366 1.00 87.88 71 GLN A C 1
ATOM 600 O O . GLN A 1 71 ? 10.988 -7.869 -6.243 1.00 87.88 71 GLN A O 1
ATOM 605 N N . GLN A 1 72 ? 11.107 -6.165 -7.690 1.00 88.69 72 GLN A N 1
ATOM 606 C CA . GLN A 1 72 ? 11.838 -5.259 -6.801 1.00 88.69 72 GLN A CA 1
ATOM 607 C C . GLN A 1 72 ? 10.904 -4.389 -5.955 1.00 88.69 72 GLN A C 1
ATOM 609 O O . GLN A 1 72 ? 11.327 -3.823 -4.950 1.00 88.69 72 GLN A O 1
ATOM 614 N N . LEU A 1 73 ? 9.652 -4.248 -6.387 1.00 90.50 73 LEU A 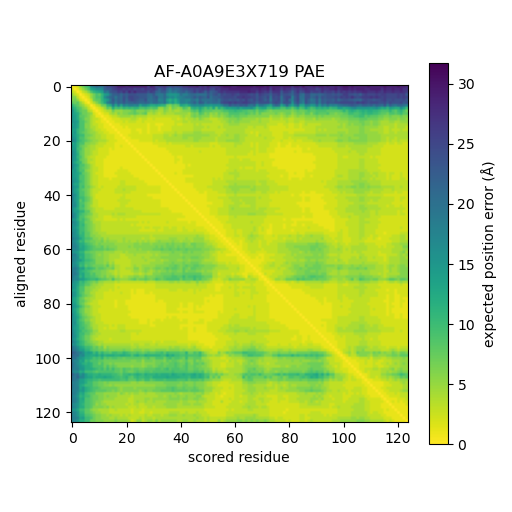N 1
ATOM 615 C CA . LEU A 1 73 ? 8.705 -3.254 -5.900 1.00 90.50 73 LEU A CA 1
ATOM 616 C C . LEU A 1 73 ? 7.410 -3.921 -5.447 1.00 90.50 73 LEU A C 1
ATOM 618 O O . LEU A 1 73 ? 7.095 -5.047 -5.832 1.00 90.50 73 LEU A O 1
ATOM 622 N N . VAL A 1 74 ? 6.627 -3.187 -4.661 1.00 93.00 74 VAL A N 1
ATOM 623 C CA . VAL A 1 74 ? 5.238 -3.560 -4.393 1.00 93.00 74 VAL A CA 1
ATOM 624 C C . VAL A 1 74 ? 4.505 -3.658 -5.734 1.00 93.00 74 VAL A C 1
ATOM 626 O O . VAL A 1 74 ? 4.725 -2.854 -6.638 1.00 93.00 74 VAL A O 1
ATOM 629 N N . THR A 1 75 ? 3.638 -4.657 -5.886 1.00 92.38 75 THR A N 1
ATOM 630 C CA . THR A 1 75 ? 2.864 -4.819 -7.123 1.00 92.38 75 THR A CA 1
ATOM 631 C C . THR A 1 75 ? 1.647 -3.895 -7.137 1.00 92.38 75 THR A C 1
ATOM 633 O O . THR A 1 75 ? 1.063 -3.624 -6.083 1.00 92.38 75 THR A O 1
ATOM 636 N N . HIS A 1 76 ? 1.206 -3.470 -8.327 1.00 92.50 76 HIS A N 1
ATOM 637 C CA . HIS A 1 76 ? -0.003 -2.651 -8.501 1.00 92.50 76 HIS A CA 1
ATOM 638 C C . HIS A 1 76 ? -1.235 -3.259 -7.824 1.00 92.50 76 HIS A C 1
ATOM 640 O O . HIS A 1 76 ? -1.942 -2.564 -7.100 1.00 92.50 76 HIS A O 1
ATOM 646 N N . LYS A 1 77 ? -1.453 -4.572 -7.986 1.00 93.69 77 LYS A N 1
ATOM 647 C CA . LYS A 1 77 ? -2.590 -5.284 -7.375 1.00 93.69 77 LYS A CA 1
ATOM 648 C C . LYS A 1 77 ? -2.561 -5.187 -5.847 1.00 93.69 77 LYS A C 1
ATOM 650 O O . LYS A 1 77 ? -3.591 -4.959 -5.224 1.00 93.69 77 LYS A O 1
ATOM 655 N N . THR A 1 78 ? -1.381 -5.330 -5.236 1.00 94.62 78 THR A N 1
ATOM 656 C CA . THR A 1 78 ? -1.223 -5.202 -3.780 1.00 94.62 78 THR A CA 1
ATOM 657 C C . THR A 1 78 ? -1.482 -3.777 -3.308 1.00 94.62 78 THR A C 1
ATOM 659 O O . THR A 1 78 ? -2.201 -3.596 -2.329 1.00 94.62 78 THR A O 1
ATOM 662 N N . ALA A 1 79 ? -0.935 -2.772 -3.998 1.00 95.62 79 ALA A N 1
ATOM 663 C CA . ALA A 1 79 ? -1.141 -1.372 -3.639 1.00 95.62 79 ALA A CA 1
ATOM 664 C C . ALA A 1 79 ? -2.622 -0.977 -3.729 1.00 95.62 79 ALA A C 1
ATOM 666 O O . ALA A 1 79 ? -3.164 -0.432 -2.769 1.00 95.62 79 ALA A O 1
ATOM 667 N N . ARG A 1 80 ? -3.298 -1.339 -4.826 1.00 96.88 80 ARG A N 1
ATOM 668 C CA . ARG A 1 80 ? -4.729 -1.077 -5.025 1.00 96.88 80 ARG A CA 1
ATOM 669 C C . ARG A 1 80 ? -5.598 -1.771 -3.974 1.00 96.88 80 ARG A C 1
ATOM 671 O O . ARG A 1 80 ? -6.418 -1.118 -3.337 1.00 96.88 80 ARG A O 1
ATOM 678 N N . ALA A 1 81 ? -5.373 -3.063 -3.723 1.00 97.81 81 ALA A N 1
ATOM 679 C CA . ALA A 1 81 ? -6.098 -3.813 -2.695 1.00 97.81 81 ALA A CA 1
ATOM 680 C C . ALA A 1 81 ? -5.902 -3.228 -1.283 1.00 97.81 81 ALA A C 1
ATOM 682 O O . ALA A 1 81 ? -6.848 -3.166 -0.497 1.00 97.81 81 ALA A O 1
ATOM 683 N N . PHE A 1 82 ? -4.685 -2.779 -0.963 1.00 97.81 82 PHE A N 1
ATOM 684 C CA . PHE A 1 82 ? -4.364 -2.166 0.323 1.00 97.81 82 PHE A CA 1
ATOM 685 C C . PHE A 1 82 ? -5.021 -0.791 0.496 1.00 97.81 82 PHE A C 1
ATOM 687 O O . PHE A 1 82 ? -5.628 -0.534 1.535 1.00 97.81 82 PHE A O 1
ATOM 694 N N . LEU A 1 83 ? -4.948 0.072 -0.522 1.00 97.94 83 LEU A N 1
ATOM 695 C CA . LEU A 1 83 ? -5.588 1.390 -0.500 1.00 97.94 83 LEU A CA 1
ATOM 696 C C . LEU A 1 83 ? -7.110 1.271 -0.424 1.00 97.94 83 LEU A C 1
ATOM 698 O O . LEU A 1 83 ? -7.724 1.944 0.401 1.00 97.94 83 LEU A O 1
ATOM 702 N N . ARG A 1 84 ? -7.707 0.340 -1.181 1.00 98.25 84 ARG A N 1
ATOM 703 C CA . ARG A 1 84 ? -9.128 -0.004 -1.060 1.00 98.25 84 ARG A CA 1
ATOM 704 C C . ARG A 1 84 ? -9.488 -0.395 0.371 1.00 98.25 84 ARG A C 1
ATOM 706 O O . ARG A 1 84 ? -10.441 0.145 0.921 1.00 98.25 84 ARG A O 1
ATOM 713 N N . LEU A 1 85 ? -8.724 -1.295 0.992 1.00 98.38 85 LEU A N 1
ATOM 714 C CA . LEU A 1 85 ? -8.987 -1.722 2.367 1.00 98.38 85 LEU A CA 1
ATOM 715 C C . LEU A 1 85 ? -8.906 -0.553 3.361 1.00 98.38 85 LEU A C 1
ATOM 717 O O . LEU A 1 85 ? -9.756 -0.444 4.241 1.00 98.38 85 LEU A O 1
ATOM 721 N N . LEU A 1 86 ? -7.913 0.331 3.227 1.00 98.12 86 LEU A N 1
ATOM 722 C CA . LEU A 1 86 ? -7.810 1.520 4.075 1.00 98.12 86 LEU A CA 1
ATOM 723 C C . LEU A 1 86 ? -8.982 2.482 3.869 1.00 98.12 86 LEU A C 1
ATOM 725 O O . LEU A 1 86 ? -9.522 2.974 4.857 1.00 98.12 86 LEU A O 1
ATOM 729 N N . ARG A 1 87 ? -9.400 2.717 2.621 1.00 97.38 87 ARG A N 1
ATOM 730 C CA . ARG A 1 87 ? -10.552 3.571 2.299 1.00 97.38 87 ARG A CA 1
ATOM 731 C C . ARG A 1 87 ? -11.871 3.006 2.812 1.00 97.38 87 ARG A C 1
ATOM 733 O O . ARG A 1 87 ? -12.703 3.757 3.292 1.00 97.38 87 ARG A O 1
ATOM 740 N N . GLU A 1 88 ? -12.053 1.691 2.780 1.00 97.69 88 GLU A N 1
ATOM 741 C CA . GLU A 1 88 ? -13.253 1.056 3.339 1.00 97.69 88 GLU A CA 1
ATOM 742 C C . GLU A 1 88 ? -13.289 1.083 4.876 1.00 97.69 88 GLU A C 1
ATOM 744 O O . GLU A 1 88 ? -14.355 0.954 5.477 1.00 97.69 88 GLU A O 1
ATOM 749 N N . LYS A 1 89 ? -12.127 1.186 5.531 1.00 98.06 89 LYS A N 1
ATOM 750 C CA . LYS A 1 89 ? -12.012 1.077 6.992 1.00 98.06 89 LYS A CA 1
ATOM 751 C C . LYS A 1 89 ? -11.760 2.410 7.680 1.00 98.06 89 LYS A C 1
ATOM 753 O O . LYS A 1 89 ? -11.854 2.439 8.902 1.00 98.06 89 LYS A O 1
ATOM 758 N N . THR A 1 90 ? -11.390 3.466 6.959 1.00 98.06 90 THR A N 1
ATOM 759 C CA . THR A 1 90 ? -10.980 4.753 7.532 1.00 98.06 90 THR A CA 1
ATOM 760 C C . THR A 1 90 ? -11.379 5.918 6.628 1.00 98.06 90 THR A C 1
ATOM 762 O O . THR A 1 90 ? -11.282 5.813 5.409 1.00 98.06 90 THR A O 1
ATOM 765 N N . ASP A 1 91 ? -11.697 7.057 7.243 1.00 97.44 91 ASP A N 1
ATOM 766 C CA . ASP A 1 91 ? -11.924 8.338 6.553 1.00 97.44 91 ASP A CA 1
ATOM 767 C C . ASP A 1 91 ? -10.667 9.229 6.537 1.00 97.44 91 ASP A C 1
ATOM 769 O O . ASP A 1 91 ? -10.735 10.432 6.283 1.00 97.44 91 ASP A O 1
ATOM 773 N N . ALA A 1 92 ? -9.500 8.663 6.862 1.00 98.19 92 ALA A N 1
ATOM 774 C CA . ALA A 1 92 ? -8.261 9.420 6.953 1.00 98.19 92 ALA A CA 1
ATOM 775 C C . ALA A 1 92 ? -7.828 9.961 5.581 1.00 98.19 92 ALA A C 1
ATOM 777 O O . ALA A 1 92 ? -8.003 9.326 4.538 1.00 98.19 92 ALA A O 1
ATOM 778 N N . GLU A 1 93 ? -7.150 11.105 5.582 1.00 97.62 93 GLU A N 1
ATOM 779 C CA . GLU A 1 93 ? -6.345 11.521 4.440 1.00 97.62 93 GLU A CA 1
ATOM 780 C C . GLU A 1 93 ? -5.179 10.537 4.267 1.00 97.62 93 GLU A C 1
ATOM 782 O O . GLU A 1 93 ? -4.357 10.362 5.173 1.00 97.62 93 GLU A O 1
ATOM 787 N N . LEU A 1 94 ? -5.105 9.880 3.112 1.00 96.69 94 LEU A N 1
ATOM 788 C CA . LEU A 1 94 ? -4.010 8.973 2.794 1.00 96.69 94 LEU A CA 1
ATOM 789 C C . LEU A 1 94 ? -2.934 9.754 2.049 1.00 96.69 94 LEU A C 1
ATOM 791 O O . LEU A 1 94 ? -3.205 10.359 1.016 1.00 96.69 94 LEU A O 1
ATOM 795 N N . VAL A 1 95 ? -1.712 9.729 2.571 1.00 95.12 95 VAL A N 1
ATOM 796 C CA . VAL A 1 95 ? -0.547 10.319 1.908 1.00 95.12 95 VAL A CA 1
ATOM 797 C C . VAL A 1 95 ? 0.495 9.235 1.697 1.00 95.12 95 VAL A C 1
ATOM 799 O O . VAL A 1 95 ? 0.763 8.446 2.603 1.00 95.12 95 VAL A O 1
ATOM 802 N N . ALA A 1 96 ? 1.089 9.185 0.508 1.00 93.44 96 ALA A N 1
ATOM 803 C CA . ALA A 1 96 ? 2.156 8.247 0.182 1.00 93.44 96 ALA A CA 1
ATOM 804 C C . ALA A 1 96 ? 3.499 8.990 0.097 1.00 93.44 96 ALA A C 1
ATOM 806 O O . ALA A 1 96 ? 3.930 9.338 -1.002 1.00 93.44 96 ALA A O 1
ATOM 807 N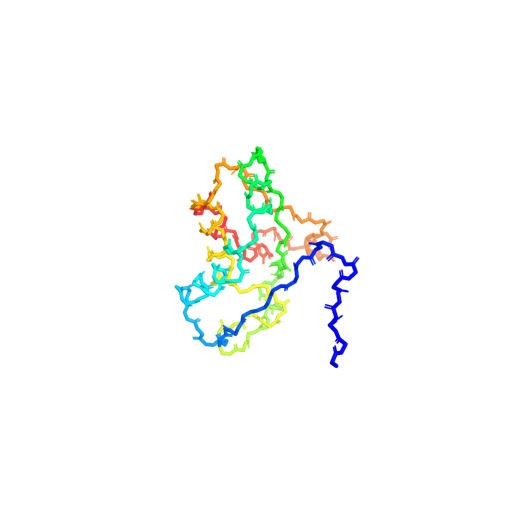 N . PRO A 1 97 ? 4.130 9.326 1.241 1.00 90.69 97 PRO A N 1
ATOM 808 C CA . PRO A 1 97 ? 5.416 9.995 1.223 1.00 90.69 97 PRO A CA 1
ATOM 809 C C . PRO A 1 97 ? 6.503 9.023 0.769 1.00 90.69 97 PRO A C 1
ATOM 811 O O . PRO A 1 97 ? 6.507 7.849 1.152 1.00 90.69 97 PRO A O 1
ATOM 814 N N . ASP A 1 98 ? 7.475 9.555 0.040 1.00 88.50 98 ASP A N 1
ATOM 815 C CA . ASP A 1 98 ? 8.763 8.907 -0.150 1.00 88.50 98 ASP A CA 1
ATOM 816 C C . ASP A 1 98 ? 9.868 9.850 0.328 1.00 88.50 98 ASP A C 1
ATOM 818 O O . ASP A 1 98 ? 9.744 11.075 0.259 1.00 88.50 98 ASP A O 1
ATOM 822 N N . VAL A 1 99 ? 10.923 9.264 0.881 1.00 81.94 99 VAL A N 1
ATOM 823 C CA . VAL A 1 99 ? 12.090 9.995 1.389 1.00 81.94 99 VAL A CA 1
ATOM 824 C C . VAL A 1 99 ? 13.157 10.160 0.315 1.00 81.94 99 VAL A C 1
ATOM 826 O O . VAL A 1 99 ? 14.050 10.988 0.469 1.00 81.94 99 VAL A O 1
ATOM 829 N N . SER A 1 100 ? 13.081 9.368 -0.756 1.00 82.00 100 SER A N 1
ATOM 830 C CA . SER A 1 100 ? 14.087 9.362 -1.805 1.00 82.00 100 SER A CA 1
ATOM 831 C C . SER A 1 100 ? 13.468 8.964 -3.138 1.00 82.00 100 SER A C 1
ATOM 833 O O . SER A 1 100 ? 13.123 7.800 -3.338 1.00 82.00 100 SER A O 1
ATOM 835 N N . PHE A 1 101 ? 13.370 9.922 -4.053 1.00 86.75 101 PHE A N 1
ATOM 836 C CA . PHE A 1 101 ? 12.996 9.647 -5.435 1.00 86.75 101 PHE A CA 1
ATOM 837 C C . PHE A 1 101 ? 14.244 9.395 -6.285 1.00 86.75 101 PHE A C 1
ATOM 839 O O . PHE A 1 101 ? 15.280 10.025 -6.087 1.00 86.75 101 PHE A O 1
ATOM 846 N N . TYR A 1 102 ? 14.137 8.520 -7.279 1.00 87.38 102 TYR A N 1
ATOM 847 C CA . TYR A 1 102 ? 15.149 8.247 -8.297 1.00 87.38 102 TYR A CA 1
ATOM 848 C C . TYR A 1 102 ? 15.589 9.537 -8.986 1.00 87.38 102 TYR A C 1
ATOM 850 O O . TYR A 1 102 ? 16.771 9.701 -9.272 1.00 87.38 102 TYR A O 1
ATOM 858 N N . THR A 1 103 ? 14.673 10.490 -9.157 1.00 89.00 103 THR A N 1
ATOM 859 C CA . THR A 1 103 ? 14.962 11.822 -9.701 1.00 89.00 103 THR A CA 1
ATOM 860 C C . THR A 1 103 ? 16.010 12.600 -8.903 1.00 89.00 103 THR A C 1
ATOM 862 O O . THR A 1 103 ? 16.668 13.472 -9.460 1.00 89.00 103 THR A O 1
ATOM 865 N N . MET A 1 104 ? 16.228 12.267 -7.625 1.00 89.69 104 MET A N 1
ATOM 866 C CA . MET A 1 104 ? 17.279 12.865 -6.793 1.00 89.69 104 MET A CA 1
ATOM 867 C C . MET A 1 104 ? 18.681 12.335 -7.120 1.00 89.69 104 MET A C 1
ATOM 869 O O . MET A 1 104 ? 19.666 12.986 -6.784 1.00 89.69 104 MET A O 1
ATOM 873 N N . TYR A 1 105 ? 18.780 11.153 -7.734 1.00 88.12 105 TYR A N 1
ATOM 874 C CA . TYR A 1 105 ? 20.051 10.462 -7.989 1.00 88.12 105 TYR A CA 1
ATOM 875 C C . TYR A 1 105 ? 20.339 10.244 -9.478 1.00 88.12 105 TYR A C 1
ATOM 877 O O . TYR A 1 105 ? 21.456 9.876 -9.836 1.00 88.12 105 TYR A O 1
ATOM 885 N N . HIS A 1 106 ? 19.344 10.443 -10.343 1.00 85.62 106 HIS A N 1
ATOM 886 C CA . HIS A 1 106 ? 19.422 10.142 -11.766 1.00 85.62 106 HIS A CA 1
ATOM 887 C C . HIS A 1 106 ? 19.000 11.355 -12.597 1.00 85.62 106 HIS A C 1
ATOM 889 O O . HIS A 1 106 ? 17.811 11.599 -12.823 1.00 85.62 106 HIS A O 1
ATOM 895 N N . GLU A 1 107 ? 19.995 12.111 -13.065 1.00 87.06 107 GLU A N 1
ATOM 896 C CA . GLU A 1 107 ? 19.784 13.273 -13.931 1.00 87.06 107 GLU A CA 1
ATOM 897 C C . GLU A 1 107 ? 18.962 12.915 -15.177 1.00 87.06 107 GLU A C 1
ATOM 899 O O . GLU A 1 107 ? 19.115 11.849 -15.778 1.00 87.06 107 GLU A O 1
ATOM 904 N N . GLY A 1 108 ? 18.072 13.828 -15.570 1.00 86.31 108 GLY A N 1
ATOM 905 C CA . GLY A 1 108 ? 17.202 13.650 -16.732 1.00 86.31 108 GLY A CA 1
ATOM 906 C C . GLY A 1 108 ? 15.986 12.750 -16.496 1.00 86.31 108 GLY A C 1
ATOM 907 O O . GLY A 1 108 ? 15.251 12.488 -17.448 1.00 86.31 108 GLY A O 1
ATOM 908 N N . THR A 1 109 ? 15.742 12.296 -15.261 1.00 87.06 109 THR A N 1
ATOM 909 C CA . THR A 1 109 ? 14.497 11.604 -14.903 1.00 87.06 109 THR A CA 1
ATOM 910 C C . THR A 1 109 ? 13.483 12.526 -14.240 1.00 87.06 109 THR A C 1
ATOM 912 O O . THR A 1 109 ? 13.826 13.456 -13.513 1.00 87.06 109 THR A O 1
ATOM 915 N N . THR A 1 110 ? 12.209 12.265 -14.517 1.00 89.38 110 THR A N 1
ATOM 916 C CA . THR A 1 110 ? 11.058 13.019 -14.000 1.00 89.38 110 THR A CA 1
ATOM 917 C C . THR A 1 110 ? 10.230 12.152 -13.056 1.00 89.38 110 THR A C 1
ATOM 919 O O . THR A 1 110 ? 10.276 10.923 -13.140 1.00 89.38 110 THR A O 1
ATOM 922 N N . LEU A 1 111 ? 9.448 12.768 -12.164 1.00 88.50 111 LEU A N 1
ATOM 923 C CA . LEU A 1 111 ? 8.597 12.024 -11.225 1.00 88.50 111 LEU A CA 1
ATOM 924 C C . LEU A 1 111 ? 7.588 11.152 -11.979 1.00 88.50 111 LEU A C 1
ATOM 926 O O . LEU A 1 111 ? 7.348 10.008 -11.608 1.00 88.50 111 LEU A O 1
ATOM 930 N N . GLU A 1 112 ? 7.060 11.646 -13.094 1.00 85.88 112 GLU A N 1
ATOM 931 C CA . GLU A 1 112 ? 6.140 10.922 -13.970 1.00 85.88 112 GLU A CA 1
ATOM 932 C C . GLU A 1 112 ? 6.755 9.621 -14.510 1.00 85.88 112 GLU A C 1
ATOM 934 O O . GLU A 1 112 ? 6.046 8.640 -14.737 1.00 85.88 112 GLU A O 1
ATOM 939 N N . GLN A 1 113 ? 8.077 9.586 -14.692 1.00 87.88 113 GLN A N 1
ATOM 940 C CA . GLN A 1 113 ? 8.805 8.414 -15.183 1.00 87.88 113 GLN A CA 1
ATOM 941 C C . GLN A 1 113 ? 9.177 7.416 -14.079 1.00 87.88 113 GLN A C 1
ATOM 943 O O . GLN A 1 113 ? 9.507 6.268 -14.396 1.00 87.88 113 GLN A O 1
ATOM 948 N N . THR A 1 114 ? 9.158 7.816 -12.805 1.00 89.75 114 THR A N 1
ATOM 949 C CA . THR A 1 114 ? 9.652 6.975 -11.701 1.00 89.75 114 THR A CA 1
ATOM 950 C C . THR A 1 114 ? 8.553 6.565 -10.720 1.00 89.75 114 THR A C 1
ATOM 952 O O . THR A 1 114 ? 8.578 5.433 -10.226 1.00 89.75 114 THR A O 1
ATOM 955 N N . VAL A 1 115 ? 7.513 7.388 -10.540 1.00 91.19 115 VAL A N 1
ATOM 956 C CA . VAL A 1 115 ? 6.351 7.106 -9.684 1.00 91.19 115 VAL A CA 1
ATOM 957 C C . VAL A 1 115 ? 5.511 5.978 -10.298 1.00 91.19 115 VAL A C 1
ATOM 959 O O . VAL A 1 115 ? 4.600 6.195 -11.094 1.00 91.19 115 VAL A O 1
ATOM 962 N N . THR A 1 116 ? 5.785 4.736 -9.897 1.00 90.25 116 THR A N 1
ATOM 963 C CA . THR A 1 116 ? 5.110 3.544 -10.451 1.00 90.25 116 THR A CA 1
ATOM 964 C C . THR A 1 116 ? 3.598 3.496 -10.207 1.00 90.25 116 THR A C 1
ATOM 966 O O . THR A 1 116 ? 2.895 2.857 -10.984 1.00 90.25 116 THR A O 1
ATOM 969 N N . PHE A 1 117 ? 3.101 4.153 -9.155 1.00 91.94 117 PHE A N 1
ATOM 970 C CA . PHE A 1 117 ? 1.696 4.115 -8.722 1.00 91.94 117 PHE A CA 1
ATOM 971 C C . PHE A 1 117 ? 0.945 5.432 -8.957 1.00 91.94 117 PHE A C 1
ATOM 973 O O . PHE A 1 117 ? -0.081 5.668 -8.325 1.00 91.94 117 PHE A O 1
ATOM 980 N N . ALA A 1 118 ? 1.443 6.308 -9.836 1.00 89.44 118 ALA A N 1
ATOM 981 C CA . ALA A 1 118 ? 0.817 7.609 -10.089 1.00 89.44 118 ALA A CA 1
ATOM 982 C C . ALA A 1 118 ? -0.637 7.482 -10.575 1.00 89.44 118 ALA A C 1
ATOM 984 O O . ALA A 1 118 ? -1.460 8.349 -10.300 1.00 89.44 118 ALA A O 1
ATOM 985 N N . ASP A 1 119 ? -0.944 6.413 -11.306 1.00 90.88 119 ASP A N 1
ATOM 986 C CA . ASP A 1 119 ? -2.287 6.030 -11.735 1.00 90.88 119 ASP A CA 1
ATOM 987 C C . ASP A 1 119 ? -3.152 5.581 -10.552 1.00 90.88 119 ASP A C 1
ATOM 989 O O . ASP A 1 119 ? -4.236 6.121 -10.358 1.00 90.88 119 ASP A O 1
ATOM 993 N N . ILE A 1 120 ? -2.646 4.676 -9.710 1.00 93.88 120 ILE A N 1
ATOM 994 C CA . ILE A 1 120 ? -3.370 4.170 -8.534 1.00 93.88 120 ILE A CA 1
ATOM 995 C C . ILE A 1 120 ? -3.670 5.305 -7.550 1.00 93.88 120 ILE A C 1
ATOM 997 O O . ILE A 1 120 ? -4.774 5.389 -7.025 1.00 93.88 120 ILE A O 1
ATOM 1001 N N . PHE A 1 121 ? -2.717 6.204 -7.302 1.00 92.19 121 PHE A N 1
ATOM 1002 C CA . PHE A 1 121 ? -2.918 7.319 -6.374 1.00 92.19 121 PHE A CA 1
ATOM 1003 C C . PHE A 1 121 ? -4.004 8.299 -6.830 1.00 92.19 121 PHE A C 1
ATOM 1005 O O . PHE A 1 121 ? -4.557 8.997 -5.994 1.00 92.19 121 PHE A O 1
ATOM 1012 N N . LYS A 1 122 ? -4.330 8.365 -8.127 1.00 91.06 122 LYS A N 1
ATOM 1013 C CA . LYS A 1 122 ? -5.425 9.213 -8.632 1.00 91.06 122 LYS A CA 1
ATOM 1014 C C . LYS A 1 122 ? -6.808 8.605 -8.406 1.00 91.06 122 LYS A C 1
ATOM 1016 O O . LYS A 1 122 ? -7.802 9.309 -8.543 1.00 91.06 122 LYS A O 1
ATOM 1021 N N . GLU A 1 123 ? -6.881 7.311 -8.113 1.00 93.12 123 GLU A N 1
ATOM 1022 C CA . GLU A 1 123 ? -8.142 6.593 -7.921 1.00 93.12 123 GLU A CA 1
ATOM 1023 C C . GLU A 1 123 ? -8.644 6.611 -6.472 1.00 93.12 123 GLU A C 1
ATOM 1025 O O . GLU A 1 123 ? -9.814 6.302 -6.243 1.00 93.12 123 GLU A O 1
ATOM 1030 N N . PHE A 1 124 ? -7.779 6.939 -5.506 1.00 90.81 124 PHE A N 1
ATOM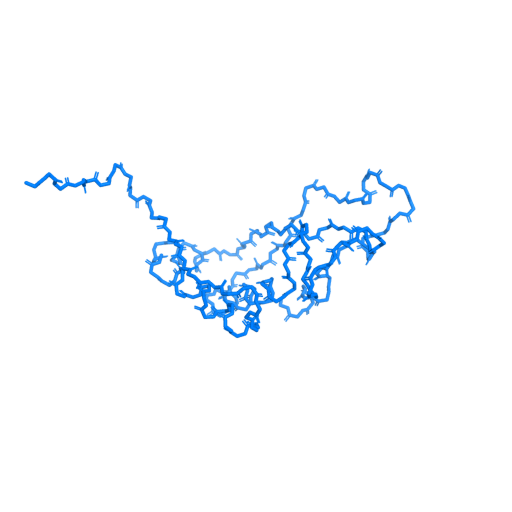 1031 C CA . PHE A 1 124 ? -8.062 6.884 -4.067 1.00 90.81 124 PHE A CA 1
ATOM 1032 C C . PHE A 1 124 ? -7.771 8.204 -3.375 1.00 90.81 124 PHE A C 1
ATOM 1034 O O . PHE A 1 124 ? -8.437 8.438 -2.341 1.00 90.81 124 PHE A O 1
#

Radius of gyration: 17.36 Å; Cα contacts (8 Å, |Δi|>4): 124; chains: 1; bounding box: 33×43×48 Å

pLDDT: mean 91.02, std 8.68, range [47.53, 98.62]

Secondary structure (DSSP, 8-state):
------S-S---------TT--HHHHHHHHHHHHTT-HHHHHHHHT-SEEE---S-B--GGG--EETTEESSS--HHHHHHHHHHHHHH--PEEE---S--GGGTSTT--HHHHBTTHHHHTT-

Mean predicted aligned error: 5.1 Å

Foldseek 3Di:
DDDDDDPDPDDAFADDDDPPDALVSLLVRVCVRCVVVVVVLVVLQPAQEDEDEWQQFDAPVPFDDDPRAGPRTDGQSNVLSVVVVSVVSHPHHYDHDDPDHVCVVDPPDDCVRTRRCPVSVVVD

Nearest PDB structures (foldseek):
  5fox-assembly1_A  TM=3.934E-01  e=9.085E-01  Pyrococcus furiosus
  1tt5-assembly2_C  TM=3.227E-01  e=3.456E+00  Homo sapiens
  8udk-assembly1_A  TM=3.555E-01  e=9.415E+00  Homo sapiens
  8d3r-assembly1_A  TM=3.469E-01  e=7.705E+00  Homo sapiens

Sequence (124 aa):
MTTYTPKSPYKVRAVECHYRTNEQGIYEALKRATDPLTETWERLRKAKRIGIKFNHDKEIKNRIYFEGHLQQLVTHKTARAFLRLLREKTDAELVAPDVSFYTMYHEGTTLEQTVTFADIFKEF